Protein AF-A0A3D4AYX3-F1 (afdb_monomer_lite)

Structure (mmCIF, N/CA/C/O backbone):
data_AF-A0A3D4AYX3-F1
#
_entry.id   AF-A0A3D4AYX3-F1
#
loop_
_atom_site.group_PDB
_atom_site.id
_atom_site.type_symbol
_atom_site.label_atom_id
_atom_site.label_alt_id
_atom_site.label_comp_id
_atom_site.label_asym_id
_atom_site.label_entity_id
_atom_site.label_seq_id
_atom_site.pdbx_PDB_ins_code
_atom_site.Cartn_x
_atom_site.Cartn_y
_atom_site.Cartn_z
_atom_site.occupancy
_atom_site.B_iso_or_equiv
_atom_site.auth_seq_id
_atom_site.auth_comp_id
_atom_site.auth_asym_id
_atom_site.auth_atom_id
_atom_site.pdbx_PDB_model_num
ATOM 1 N N . LEU A 1 1 ? -1.711 -13.628 4.540 1.00 85.56 1 LEU A N 1
ATOM 2 C CA . LEU A 1 1 ? -1.593 -13.651 3.063 1.00 85.56 1 LEU A CA 1
ATOM 3 C C . LEU A 1 1 ? -2.655 -12.816 2.336 1.00 85.56 1 LEU A C 1
ATOM 5 O O . LEU A 1 1 ? -2.338 -12.275 1.287 1.00 85.56 1 LEU A O 1
ATOM 9 N N . SER A 1 2 ? -3.894 -12.684 2.834 1.00 87.25 2 SER A N 1
ATOM 10 C CA . SER A 1 2 ? -4.927 -11.852 2.180 1.00 87.25 2 SER A CA 1
ATOM 11 C C . SER A 1 2 ? -4.496 -10.390 1.975 1.00 87.25 2 SER A C 1
ATOM 13 O O . SER A 1 2 ? -4.621 -9.889 0.863 1.00 87.25 2 SER A O 1
ATOM 15 N N . ALA A 1 3 ? -3.926 -9.747 2.999 1.00 88.62 3 ALA A N 1
ATOM 16 C CA . ALA A 1 3 ? -3.402 -8.376 2.921 1.00 88.62 3 ALA A CA 1
ATOM 17 C C . ALA A 1 3 ? -2.274 -8.232 1.876 1.00 88.62 3 ALA A C 1
ATOM 19 O O . ALA A 1 3 ? -2.356 -7.413 0.964 1.00 88.62 3 ALA A O 1
ATOM 20 N N . ALA A 1 4 ? -1.288 -9.137 1.900 1.00 92.75 4 ALA A N 1
ATOM 21 C CA . ALA A 1 4 ? -0.216 -9.169 0.903 1.00 92.75 4 ALA A CA 1
ATOM 22 C C . ALA A 1 4 ? -0.738 -9.346 -0.539 1.00 92.75 4 ALA A C 1
ATOM 24 O O . ALA A 1 4 ? -0.250 -8.695 -1.458 1.00 92.75 4 ALA A O 1
ATOM 25 N N . ARG A 1 5 ? -1.769 -10.180 -0.750 1.00 93.88 5 ARG A N 1
ATOM 26 C CA . ARG A 1 5 ? -2.433 -10.308 -2.062 1.00 93.88 5 ARG A CA 1
ATOM 27 C C . ARG A 1 5 ? -3.078 -8.998 -2.504 1.00 93.88 5 ARG A C 1
ATOM 29 O O . ARG A 1 5 ? -2.949 -8.639 -3.668 1.00 93.88 5 ARG A O 1
ATOM 36 N N . ALA A 1 6 ? -3.727 -8.277 -1.590 1.00 92.56 6 ALA A N 1
ATOM 37 C CA . ALA A 1 6 ? -4.314 -6.976 -1.895 1.00 92.56 6 ALA A CA 1
ATOM 38 C C . ALA A 1 6 ? -3.248 -5.959 -2.339 1.00 92.56 6 ALA A C 1
ATOM 40 O O . ALA A 1 6 ? -3.464 -5.271 -3.334 1.00 92.56 6 ALA A O 1
ATOM 41 N N . CYS A 1 7 ? -2.079 -5.934 -1.687 1.00 94.62 7 CYS A N 1
ATOM 42 C CA . CYS A 1 7 ? -0.946 -5.093 -2.097 1.00 94.62 7 CYS A CA 1
ATOM 43 C C . CYS A 1 7 ? -0.485 -5.413 -3.525 1.00 94.62 7 CYS A C 1
ATOM 45 O O . CYS A 1 7 ? -0.335 -4.513 -4.349 1.00 94.62 7 CYS A O 1
ATOM 47 N N . VAL A 1 8 ? -0.314 -6.701 -3.843 1.00 95.06 8 VAL A N 1
ATOM 48 C CA . VAL A 1 8 ? 0.084 -7.138 -5.189 1.00 95.06 8 VAL A CA 1
ATOM 49 C C . VAL A 1 8 ? -0.965 -6.740 -6.229 1.00 95.06 8 VAL A C 1
ATOM 51 O O . VAL A 1 8 ? -0.617 -6.197 -7.272 1.00 95.06 8 VAL A O 1
ATOM 54 N N . TYR A 1 9 ? -2.251 -6.955 -5.952 1.00 93.75 9 TYR A N 1
ATOM 55 C CA . TYR A 1 9 ? -3.328 -6.616 -6.888 1.00 93.75 9 TYR A CA 1
ATOM 56 C C . TYR A 1 9 ? -3.473 -5.110 -7.098 1.00 93.75 9 TYR A C 1
ATOM 58 O O . TYR A 1 9 ? -3.728 -4.680 -8.226 1.00 93.75 9 TYR A O 1
ATOM 66 N N . TYR A 1 10 ? -3.264 -4.318 -6.042 1.00 93.50 10 TYR A N 1
ATOM 67 C CA . TYR A 1 10 ? -3.159 -2.867 -6.138 1.00 93.50 10 TYR A CA 1
ATOM 68 C C . TYR A 1 10 ? -2.024 -2.474 -7.085 1.00 93.50 10 TYR A C 1
ATOM 70 O O . TYR A 1 10 ? -2.276 -1.746 -8.039 1.00 93.50 10 TYR A O 1
ATOM 78 N N . VAL A 1 11 ? -0.812 -3.009 -6.895 1.00 94.69 11 VAL A N 1
ATOM 79 C CA . VAL A 1 11 ? 0.343 -2.690 -7.752 1.00 94.69 11 VAL A CA 1
ATOM 80 C C . VAL A 1 11 ? 0.104 -3.127 -9.196 1.00 94.69 11 VAL A C 1
ATOM 82 O O . VAL A 1 11 ? 0.347 -2.347 -10.113 1.00 94.69 11 VAL A O 1
ATOM 85 N N . CYS A 1 12 ? -0.438 -4.328 -9.426 1.00 92.88 12 CYS A N 1
ATOM 86 C CA . CYS A 1 12 ? -0.787 -4.783 -10.772 1.00 92.88 12 CYS A CA 1
ATOM 87 C C . CYS A 1 12 ? -1.770 -3.824 -11.452 1.00 92.88 12 CYS A C 1
ATOM 89 O O . CYS A 1 12 ? -1.570 -3.456 -12.605 1.00 92.88 12 CYS A O 1
ATOM 91 N N . LYS A 1 13 ? -2.811 -3.381 -10.743 1.00 92.31 13 LYS A N 1
ATOM 92 C CA . LYS A 1 13 ? -3.781 -2.440 -11.306 1.00 92.31 13 LYS A CA 1
ATOM 93 C C . LYS A 1 13 ? -3.175 -1.050 -11.512 1.00 92.31 13 LYS A C 1
ATOM 95 O O . LYS A 1 13 ? -3.345 -0.477 -12.574 1.00 92.31 13 LYS A O 1
ATOM 100 N N . ALA A 1 14 ? -2.441 -0.515 -10.542 1.00 92.25 14 ALA A N 1
ATOM 101 C CA . ALA A 1 14 ? -1.867 0.827 -10.628 1.00 92.25 14 ALA A CA 1
ATOM 102 C C . ALA A 1 14 ? -0.783 0.940 -11.716 1.00 92.25 14 ALA A C 1
ATOM 104 O O . ALA A 1 14 ? -0.730 1.936 -12.432 1.00 92.25 14 ALA A O 1
ATOM 105 N N . VAL A 1 15 ? 0.061 -0.087 -11.860 1.00 92.44 15 VAL A N 1
ATOM 106 C CA . VAL A 1 15 ? 1.275 -0.018 -12.687 1.00 92.44 15 VAL A CA 1
ATOM 107 C C . VAL A 1 15 ? 1.157 -0.779 -13.996 1.00 92.44 15 VAL A C 1
ATOM 109 O O . VAL A 1 15 ? 1.801 -0.383 -14.955 1.00 92.44 15 VAL A O 1
ATOM 112 N N . ILE A 1 16 ? 0.389 -1.867 -14.087 1.00 85.62 16 ILE A N 1
ATOM 113 C CA . ILE A 1 16 ? 0.328 -2.671 -15.322 1.00 85.62 16 ILE A CA 1
ATOM 114 C C . ILE A 1 16 ? -0.825 -2.189 -16.195 1.00 85.62 16 ILE A C 1
ATOM 116 O O . ILE A 1 16 ? -0.595 -1.792 -17.340 1.00 85.62 16 ILE A O 1
ATOM 120 N N . ASP A 1 17 ? -2.036 -2.159 -15.644 1.00 86.62 17 ASP A N 1
ATOM 121 C CA . ASP A 1 17 ? -3.251 -1.782 -16.368 1.00 86.62 17 ASP A CA 1
ATOM 122 C C . ASP A 1 17 ? -4.289 -1.138 -15.419 1.00 86.62 17 ASP A C 1
ATOM 124 O O . ASP A 1 17 ? -5.042 -1.846 -14.737 1.00 86.62 17 ASP A O 1
ATOM 128 N N . PRO A 1 18 ? -4.332 0.209 -15.361 1.00 87.38 18 PRO A N 1
ATOM 129 C CA . PRO A 1 18 ? -5.298 0.956 -14.554 1.00 87.38 18 PRO A CA 1
ATOM 130 C C . PRO A 1 18 ? -6.754 0.733 -14.957 1.00 87.38 18 PRO A C 1
ATOM 132 O O . PRO A 1 18 ? -7.634 0.822 -14.095 1.00 87.38 18 PRO A O 1
ATOM 135 N N . ASP A 1 19 ? -7.017 0.379 -16.214 1.00 89.25 19 ASP A N 1
ATOM 136 C CA . ASP A 1 19 ? -8.363 0.165 -16.749 1.00 89.25 19 ASP A CA 1
ATOM 137 C C . ASP A 1 19 ? -8.873 -1.260 -16.481 1.00 89.25 19 ASP A C 1
ATOM 139 O O . ASP A 1 19 ? -10.081 -1.515 -16.507 1.00 89.25 19 ASP A O 1
ATOM 143 N N . LEU A 1 20 ? -7.973 -2.183 -16.125 1.00 85.62 20 LEU A N 1
ATOM 144 C CA . LEU A 1 20 ? -8.288 -3.573 -15.805 1.00 85.62 20 LEU A CA 1
ATOM 145 C C . LEU A 1 20 ? -9.352 -3.678 -14.698 1.00 85.62 20 LEU A C 1
ATOM 147 O O . LEU A 1 20 ? -9.122 -3.215 -13.575 1.00 85.62 20 LEU A O 1
ATOM 151 N N . PRO A 1 21 ? -10.507 -4.322 -14.934 1.00 87.94 21 PRO A N 1
ATOM 152 C CA . PRO A 1 21 ? -11.518 -4.496 -13.897 1.00 87.94 21 PRO A CA 1
ATOM 153 C C . PRO A 1 21 ? -10.960 -5.234 -12.674 1.00 87.94 21 PRO A C 1
ATOM 155 O O . PRO A 1 21 ? -10.291 -6.256 -12.806 1.00 87.94 21 PRO A O 1
ATOM 158 N N . ALA A 1 22 ? -11.279 -4.756 -11.469 1.00 87.56 22 ALA A N 1
ATOM 159 C CA . ALA A 1 22 ? -10.857 -5.394 -10.222 1.00 87.56 22 ALA A CA 1
ATOM 160 C C . ALA A 1 22 ? -11.697 -6.656 -9.941 1.00 87.56 22 ALA A C 1
ATOM 162 O O . ALA A 1 22 ? -12.608 -6.653 -9.115 1.00 87.56 22 ALA A O 1
ATOM 163 N N . CYS A 1 23 ? -11.426 -7.740 -10.668 1.00 90.50 23 CYS A N 1
ATOM 164 C CA . CYS A 1 23 ? -12.135 -9.011 -10.547 1.00 90.50 23 CYS A CA 1
ATOM 165 C C . CYS A 1 23 ? -11.163 -10.195 -10.475 1.00 90.50 23 CYS A C 1
ATOM 167 O O . CYS A 1 23 ? -10.011 -10.103 -10.889 1.00 90.50 23 CYS A O 1
ATOM 169 N N . ALA A 1 24 ? -11.626 -11.353 -9.995 1.00 88.50 24 ALA A N 1
ATOM 170 C CA . ALA A 1 24 ? -10.775 -12.542 -9.860 1.00 88.50 24 ALA A CA 1
ATOM 171 C C . ALA A 1 24 ? -10.115 -12.976 -11.185 1.00 88.50 24 ALA A C 1
ATOM 173 O O . ALA A 1 24 ? -9.017 -13.528 -11.185 1.00 88.50 24 ALA A O 1
ATOM 174 N N . GLY A 1 25 ? -10.765 -12.710 -12.324 1.00 90.81 25 GLY A N 1
ATOM 175 C CA . GLY A 1 25 ? -10.225 -13.028 -13.644 1.00 90.81 25 GLY A CA 1
ATOM 176 C C . GLY A 1 25 ? -8.991 -12.206 -14.018 1.00 90.81 25 GLY A C 1
ATOM 177 O O . GLY A 1 25 ? -8.093 -12.752 -14.655 1.00 90.81 25 GLY A O 1
ATOM 178 N N . ALA A 1 26 ? -8.938 -10.944 -13.586 1.00 89.62 26 ALA A N 1
ATOM 179 C CA . ALA A 1 26 ? -7.835 -10.022 -13.846 1.00 89.62 26 ALA A CA 1
ATOM 180 C C . ALA A 1 26 ? -6.529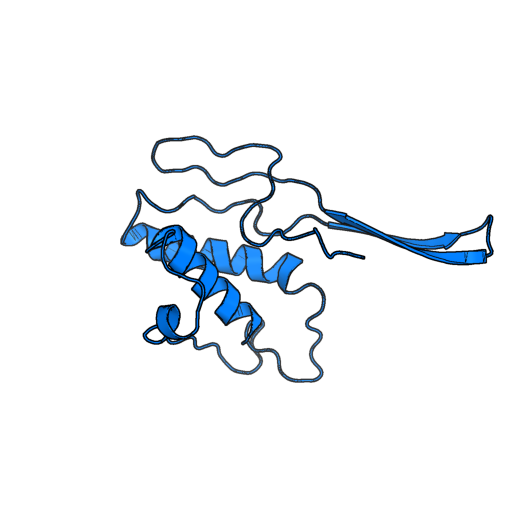 -10.449 -13.164 1.00 89.62 26 ALA A C 1
ATOM 182 O O . ALA A 1 26 ? -5.448 -10.220 -13.694 1.00 89.62 26 ALA A O 1
ATOM 183 N N . TYR A 1 27 ? -6.631 -11.119 -12.014 1.00 91.31 27 TYR A N 1
ATOM 184 C CA . TYR A 1 27 ? -5.477 -11.503 -11.197 1.00 91.31 27 TYR A CA 1
ATOM 185 C C . TYR A 1 27 ? -5.166 -13.003 -11.240 1.00 91.31 27 TYR A C 1
ATOM 187 O O . TYR A 1 27 ? -4.303 -13.475 -10.506 1.00 91.31 27 TYR A O 1
ATOM 195 N N . ARG A 1 28 ? -5.852 -13.774 -12.096 1.00 92.44 28 ARG A N 1
ATOM 196 C CA . ARG A 1 28 ? -5.701 -15.239 -12.177 1.00 92.44 28 ARG A CA 1
ATOM 197 C C . ARG A 1 28 ? -4.276 -15.680 -12.531 1.00 92.44 28 ARG A C 1
ATOM 199 O O . ARG A 1 28 ? -3.873 -16.762 -12.129 1.00 92.44 28 ARG A O 1
ATOM 206 N N . SER A 1 29 ? -3.536 -14.870 -13.287 1.00 91.19 29 SER A N 1
ATOM 207 C CA . SER A 1 29 ? -2.145 -15.144 -13.674 1.00 91.19 29 SER A CA 1
ATOM 208 C C . SER A 1 29 ? -1.114 -14.709 -12.629 1.00 91.19 29 SER A C 1
ATOM 210 O O . SER A 1 29 ? 0.080 -14.806 -12.892 1.00 91.19 29 SER A O 1
ATOM 212 N N . VAL A 1 30 ? -1.548 -14.187 -11.478 1.00 93.31 30 VAL A N 1
ATOM 213 C CA . VAL A 1 30 ? -0.665 -13.655 -10.439 1.00 93.31 30 VAL A CA 1
ATOM 214 C C . VAL A 1 30 ? -0.640 -14.607 -9.250 1.00 93.31 30 VAL A C 1
ATOM 216 O O . VAL A 1 30 ? -1.633 -14.772 -8.539 1.00 93.31 30 VAL A O 1
ATOM 219 N N . GLU A 1 31 ? 0.523 -15.200 -9.006 1.00 95.25 31 GLU A N 1
ATOM 220 C CA . GLU A 1 31 ? 0.774 -16.036 -7.836 1.00 95.25 31 GLU A CA 1
ATOM 221 C C . GLU A 1 31 ? 1.441 -15.212 -6.733 1.00 95.25 31 GLU A C 1
ATOM 223 O O . GLU A 1 31 ? 2.412 -14.497 -6.966 1.00 95.25 31 GLU A O 1
ATOM 228 N N . VAL A 1 32 ? 0.909 -15.308 -5.512 1.00 95.88 32 VAL A N 1
ATOM 229 C CA . VAL A 1 32 ? 1.440 -14.594 -4.343 1.00 95.88 32 VAL A CA 1
ATOM 230 C C . VAL A 1 32 ? 1.824 -15.608 -3.284 1.00 95.88 32 VAL A C 1
ATOM 232 O O . VAL A 1 32 ? 0.962 -16.317 -2.753 1.00 95.88 32 VAL A O 1
ATOM 235 N N . TYR A 1 33 ? 3.112 -15.629 -2.962 1.00 96.31 33 TYR A N 1
ATOM 236 C CA . TYR A 1 33 ? 3.705 -16.477 -1.942 1.00 96.31 33 TYR A CA 1
ATOM 237 C C . TYR A 1 33 ? 4.355 -15.620 -0.854 1.00 96.31 33 TYR A C 1
ATOM 239 O O . TYR A 1 33 ? 5.037 -14.640 -1.147 1.00 96.31 33 TYR A O 1
ATOM 247 N N . ALA A 1 34 ? 4.169 -16.018 0.401 1.00 95.12 34 ALA A N 1
ATOM 248 C CA . ALA A 1 34 ? 4.946 -15.526 1.527 1.00 95.12 34 ALA A CA 1
ATOM 249 C C . ALA A 1 34 ? 5.250 -16.701 2.470 1.00 95.12 34 ALA A C 1
ATOM 251 O O . ALA A 1 34 ? 4.431 -17.615 2.577 1.00 95.12 34 ALA A O 1
ATOM 252 N N . PRO A 1 35 ? 6.395 -16.702 3.171 1.00 95.50 35 PRO A N 1
ATOM 253 C CA . PRO A 1 35 ? 6.678 -17.734 4.161 1.00 95.50 35 PRO A CA 1
ATOM 254 C C . PRO A 1 35 ? 5.630 -17.727 5.279 1.00 95.50 35 PRO A C 1
ATOM 256 O O . PRO A 1 35 ? 5.302 -16.664 5.814 1.00 95.50 35 PRO A O 1
ATOM 259 N N . GLU A 1 36 ? 5.119 -18.897 5.656 1.00 94.69 36 GLU A N 1
ATOM 260 C CA . GLU A 1 36 ? 4.210 -19.033 6.796 1.00 94.69 36 GLU A CA 1
ATOM 261 C C . GLU A 1 36 ? 4.874 -18.545 8.094 1.00 94.69 36 GLU A C 1
ATOM 263 O O . GLU A 1 36 ? 6.059 -18.777 8.325 1.00 94.69 36 GLU A O 1
ATOM 268 N N . GLY A 1 37 ? 4.128 -17.816 8.926 1.00 92.25 37 GLY A N 1
ATOM 269 C CA . GLY A 1 37 ? 4.641 -17.200 10.152 1.00 92.25 37 GLY A CA 1
ATOM 270 C C . GLY A 1 37 ? 5.407 -15.890 9.932 1.00 92.25 37 GLY A C 1
ATOM 271 O O . GLY A 1 37 ? 5.772 -15.235 10.906 1.00 92.25 37 GLY A O 1
ATOM 272 N N . SER A 1 38 ? 5.632 -15.467 8.682 1.00 93.94 38 SER A N 1
ATOM 273 C CA . SER A 1 38 ? 6.188 -14.140 8.387 1.00 93.94 38 SER A CA 1
ATOM 274 C C . SER A 1 38 ? 5.181 -13.021 8.667 1.00 93.94 38 SER A C 1
ATOM 276 O O . SER A 1 38 ? 3.977 -13.257 8.759 1.00 93.94 38 SER A O 1
ATOM 278 N N . ILE A 1 39 ? 5.654 -11.771 8.694 1.00 91.44 39 ILE A N 1
ATOM 279 C CA . ILE A 1 39 ? 4.796 -10.582 8.837 1.00 91.44 39 ILE A CA 1
ATOM 280 C C . ILE A 1 39 ? 3.690 -10.500 7.761 1.00 91.44 39 ILE A C 1
ATOM 282 O O . ILE A 1 39 ? 2.613 -9.974 8.018 1.00 91.44 39 ILE A O 1
ATOM 286 N N . LEU A 1 40 ? 3.908 -11.090 6.578 1.00 92.50 40 LEU A N 1
ATOM 287 C CA . LEU A 1 40 ? 2.949 -11.102 5.461 1.00 92.50 40 LEU A CA 1
ATOM 288 C C . LEU A 1 40 ? 1.998 -12.318 5.482 1.00 92.50 40 LEU A C 1
ATOM 290 O O . LEU A 1 40 ? 0.950 -12.339 4.816 1.00 92.50 40 LEU A O 1
ATOM 294 N N . GLN A 1 41 ? 2.332 -13.345 6.267 1.00 93.38 41 GLN A N 1
ATOM 295 C CA . GLN A 1 41 ? 1.530 -14.551 6.475 1.00 93.38 41 GLN A CA 1
ATOM 296 C C . GLN A 1 41 ? 1.570 -14.973 7.945 1.00 93.38 41 GLN A C 1
ATOM 298 O O . GLN A 1 41 ? 1.969 -16.083 8.291 1.00 93.38 41 GLN A O 1
ATOM 303 N N . ALA A 1 42 ? 1.119 -14.060 8.802 1.00 92.19 42 ALA A N 1
ATOM 304 C CA . ALA A 1 42 ? 0.968 -14.314 10.222 1.00 92.19 42 ALA A CA 1
ATOM 305 C C . ALA A 1 42 ? 0.017 -15.495 10.471 1.00 92.19 42 ALA A C 1
ATOM 307 O O . ALA A 1 42 ? -0.996 -15.659 9.780 1.00 92.19 42 ALA A O 1
ATOM 308 N N . THR A 1 43 ? 0.347 -16.305 11.472 1.00 93.00 43 THR A N 1
ATOM 309 C CA . THR A 1 43 ? -0.460 -17.435 11.931 1.00 93.00 43 THR A CA 1
ATOM 310 C C . THR A 1 43 ? -1.099 -17.092 13.271 1.00 93.00 43 THR A C 1
ATOM 312 O O . THR A 1 43 ? -0.504 -16.412 14.106 1.00 93.00 43 THR A O 1
ATOM 315 N N . TYR A 1 44 ? -2.339 -17.532 13.485 1.00 91.19 44 TYR A N 1
ATOM 316 C CA . TYR A 1 44 ? -3.008 -17.346 14.773 1.00 91.19 44 TYR A CA 1
ATOM 317 C C . TYR A 1 44 ? -2.146 -17.942 15.907 1.00 91.19 44 TYR A C 1
ATOM 319 O O . TYR A 1 44 ? -1.658 -19.063 15.740 1.00 91.19 44 TYR A O 1
ATOM 327 N N . PRO A 1 45 ? -1.955 -17.245 17.049 1.00 93.31 45 PRO A N 1
ATOM 328 C CA . PRO A 1 45 ? -2.659 -16.045 17.523 1.00 93.31 45 PRO A CA 1
ATOM 329 C C . PRO A 1 45 ? -1.923 -14.710 17.288 1.00 93.31 45 PRO A C 1
ATOM 331 O O . PRO A 1 45 ? -2.177 -13.746 18.009 1.00 93.31 45 PRO A O 1
ATOM 334 N N . ALA A 1 46 ? -0.995 -14.631 16.329 1.00 91.50 46 ALA A N 1
ATOM 335 C CA . ALA A 1 46 ? -0.256 -13.397 16.069 1.00 91.50 46 ALA A CA 1
ATOM 336 C C . ALA A 1 46 ? -1.199 -12.216 15.769 1.00 91.50 46 ALA A C 1
ATOM 338 O O . ALA A 1 46 ? -2.163 -12.341 15.009 1.00 91.50 46 ALA A O 1
ATOM 339 N N . ALA A 1 47 ? -0.912 -11.062 16.374 1.00 88.75 47 ALA A N 1
ATOM 340 C CA . ALA A 1 47 ? -1.693 -9.849 16.175 1.00 88.75 47 ALA A CA 1
ATOM 341 C C . ALA A 1 47 ? -1.470 -9.289 14.762 1.00 88.75 47 ALA A C 1
ATOM 343 O O . ALA A 1 47 ? -0.335 -9.103 14.332 1.00 88.75 47 ALA A O 1
ATOM 344 N N . ILE A 1 48 ? -2.568 -8.994 14.065 1.00 87.56 48 ILE A N 1
ATOM 345 C CA . ILE A 1 48 ? -2.576 -8.437 12.699 1.00 87.56 48 ILE A CA 1
ATOM 346 C C . ILE A 1 48 ? -3.299 -7.083 12.623 1.00 87.56 48 ILE A C 1
ATOM 348 O O . ILE A 1 48 ? -3.695 -6.636 11.546 1.00 87.56 48 ILE A O 1
ATOM 352 N N . GLY A 1 49 ? -3.531 -6.449 13.777 1.00 85.12 49 GLY A N 1
ATOM 353 C CA . GLY A 1 49 ? -4.196 -5.149 13.857 1.00 85.12 49 GLY A CA 1
ATOM 354 C C . GLY A 1 49 ? -3.421 -4.084 13.085 1.00 85.12 49 GLY A C 1
ATOM 355 O O . GLY A 1 49 ? -2.193 -4.072 13.110 1.00 85.12 49 GLY A O 1
ATOM 356 N N . ASN A 1 50 ? -4.142 -3.201 12.392 1.00 82.62 50 ASN A N 1
ATOM 357 C CA . ASN A 1 50 ? -3.583 -2.099 11.602 1.00 82.62 50 ASN A CA 1
ATOM 358 C C . ASN A 1 50 ? -2.558 -2.519 10.528 1.00 82.62 50 ASN A C 1
ATOM 360 O O . ASN A 1 50 ? -1.781 -1.686 10.064 1.00 82.62 50 ASN A O 1
ATOM 364 N N . ALA A 1 51 ? -2.552 -3.783 10.090 1.00 83.31 51 ALA A N 1
ATOM 365 C CA . ALA A 1 51 ? -1.622 -4.253 9.060 1.00 83.31 51 ALA A CA 1
ATOM 366 C C . ALA A 1 51 ? -1.746 -3.454 7.748 1.00 83.31 51 ALA A C 1
ATOM 368 O O . ALA A 1 51 ? -0.731 -3.087 7.158 1.00 83.31 51 ALA A O 1
ATOM 369 N N . ASN A 1 52 ? -2.973 -3.092 7.359 1.00 76.62 52 ASN A N 1
ATOM 370 C CA . ASN A 1 52 ? -3.254 -2.237 6.201 1.00 76.62 52 ASN A CA 1
ATOM 371 C C . ASN A 1 52 ? -2.710 -0.809 6.345 1.00 76.62 52 ASN A C 1
ATOM 373 O O . ASN A 1 52 ? -2.442 -0.140 5.353 1.00 76.62 52 ASN A O 1
ATOM 377 N N . ILE A 1 53 ? -2.581 -0.340 7.585 1.00 82.12 53 ILE A N 1
ATOM 378 C CA . ILE A 1 53 ? -2.133 1.012 7.906 1.00 82.12 53 ILE A CA 1
ATOM 379 C C . ILE A 1 53 ? -0.606 1.072 7.853 1.00 82.12 53 ILE A C 1
ATOM 381 O O . ILE A 1 53 ? -0.043 1.976 7.246 1.00 82.12 53 ILE A O 1
ATOM 385 N N . LEU A 1 54 ? 0.057 0.089 8.465 1.00 83.44 54 LEU A N 1
ATOM 386 C CA . LEU A 1 54 ? 1.497 0.136 8.718 1.00 83.44 54 LEU A CA 1
ATOM 387 C C . LEU A 1 54 ? 2.302 -0.719 7.736 1.00 83.44 54 LEU A C 1
ATOM 389 O O . LEU A 1 54 ? 3.307 -0.279 7.191 1.00 83.44 54 LEU A O 1
ATOM 393 N N . THR A 1 55 ? 1.892 -1.971 7.520 1.00 89.81 55 THR A N 1
ATOM 394 C CA . THR A 1 55 ? 2.712 -2.944 6.778 1.00 89.81 55 THR A CA 1
ATOM 395 C C . THR A 1 55 ? 2.453 -2.873 5.279 1.00 89.81 55 THR A C 1
ATOM 397 O O . THR A 1 55 ? 3.398 -2.860 4.495 1.00 89.81 55 THR A O 1
ATOM 400 N N . ASP A 1 56 ? 1.187 -2.801 4.873 1.00 92.19 56 ASP A N 1
ATOM 401 C CA . ASP A 1 56 ? 0.796 -2.894 3.463 1.00 92.19 56 ASP A CA 1
ATOM 402 C C . ASP A 1 56 ? 1.364 -1.743 2.615 1.00 92.19 56 ASP A C 1
ATOM 404 O O . ASP A 1 56 ? 1.802 -1.959 1.488 1.00 92.19 56 ASP A O 1
ATOM 408 N N . GLN A 1 57 ? 1.436 -0.536 3.176 1.00 91.75 57 GLN A N 1
ATOM 409 C CA . GLN A 1 57 ? 2.024 0.643 2.530 1.00 91.75 57 GLN A CA 1
ATOM 410 C C . GLN A 1 57 ? 3.497 0.414 2.176 1.00 91.75 57 GLN A C 1
ATOM 412 O O . GLN A 1 57 ? 3.898 0.555 1.021 1.00 91.75 57 GLN A O 1
ATOM 417 N N . ARG A 1 58 ? 4.286 -0.077 3.139 1.00 93.75 58 ARG A N 1
ATOM 418 C CA . ARG A 1 58 ? 5.681 -0.443 2.889 1.00 93.75 58 ARG A CA 1
ATOM 419 C C . ARG A 1 58 ? 5.818 -1.607 1.908 1.00 93.75 58 ARG A C 1
ATOM 421 O O . ARG A 1 58 ? 6.768 -1.640 1.131 1.00 93.75 58 ARG A O 1
ATOM 428 N N . VAL A 1 59 ? 4.900 -2.574 1.933 1.00 95.38 59 VAL A N 1
ATOM 429 C CA . VAL A 1 59 ? 4.890 -3.671 0.951 1.00 95.38 59 VAL A CA 1
ATOM 430 C C . VAL A 1 59 ? 4.680 -3.122 -0.457 1.00 95.38 59 VAL A C 1
ATOM 432 O O . VAL A 1 59 ? 5.379 -3.546 -1.374 1.00 95.38 59 VAL A O 1
ATOM 435 N N . VAL A 1 60 ? 3.770 -2.161 -0.632 1.00 95.81 60 VAL A N 1
ATOM 436 C CA . VAL A 1 60 ? 3.559 -1.482 -1.915 1.00 95.81 60 VAL A CA 1
ATOM 437 C C . VAL A 1 60 ? 4.831 -0.765 -2.373 1.00 95.81 60 VAL A C 1
ATOM 439 O O . VAL A 1 60 ? 5.254 -1.017 -3.499 1.00 95.81 60 VAL A O 1
ATOM 442 N N . ASP A 1 61 ? 5.496 0.020 -1.517 1.00 95.94 61 ASP A N 1
ATOM 443 C CA . ASP A 1 61 ? 6.766 0.684 -1.872 1.00 95.94 61 ASP A CA 1
ATOM 444 C C . ASP A 1 61 ? 7.822 -0.315 -2.373 1.00 95.94 61 ASP A C 1
ATOM 446 O O . ASP A 1 61 ? 8.485 -0.089 -3.386 1.00 95.94 61 ASP A O 1
ATOM 450 N N . VAL A 1 62 ? 7.971 -1.451 -1.681 1.00 95.94 62 VAL A N 1
ATOM 451 C CA . VAL A 1 62 ? 8.935 -2.498 -2.057 1.00 95.94 62 VAL A CA 1
ATOM 452 C C . VAL A 1 62 ? 8.577 -3.123 -3.406 1.00 95.94 62 VAL A C 1
ATOM 454 O O . VAL A 1 62 ? 9.462 -3.355 -4.231 1.00 95.94 62 VAL A O 1
ATOM 457 N N . LEU A 1 63 ? 7.293 -3.386 -3.653 1.00 96.12 63 LEU A N 1
ATOM 458 C CA . LEU A 1 63 ? 6.821 -3.929 -4.928 1.00 96.12 63 LEU A CA 1
ATOM 459 C C . LEU A 1 63 ? 7.030 -2.935 -6.082 1.00 96.12 63 LEU A C 1
ATOM 461 O O . LEU A 1 63 ? 7.467 -3.343 -7.157 1.00 96.12 63 LEU A O 1
ATOM 465 N N . LEU A 1 64 ? 6.771 -1.643 -5.862 1.00 96.25 64 LEU A N 1
ATOM 466 C CA . LEU A 1 64 ? 7.034 -0.586 -6.845 1.00 96.25 64 LEU A CA 1
ATOM 467 C C . LEU A 1 64 ? 8.533 -0.467 -7.144 1.00 96.25 64 LEU A C 1
ATOM 469 O O . LEU A 1 64 ? 8.930 -0.463 -8.309 1.00 96.25 64 LEU A O 1
ATOM 473 N N . GLY A 1 65 ? 9.375 -0.488 -6.107 1.00 95.81 65 GLY A N 1
ATOM 474 C CA . GLY A 1 65 ? 10.831 -0.504 -6.255 1.00 95.81 65 GLY A CA 1
ATOM 475 C C . GLY A 1 65 ? 11.346 -1.723 -7.029 1.00 95.81 65 GLY A C 1
ATOM 476 O O . GLY A 1 65 ? 12.267 -1.597 -7.833 1.00 95.81 65 GLY A O 1
ATOM 477 N N . ALA A 1 66 ? 10.727 -2.896 -6.861 1.00 95.75 66 ALA A N 1
ATOM 478 C CA . ALA A 1 66 ? 11.069 -4.083 -7.647 1.00 95.75 66 ALA A CA 1
ATOM 479 C C . ALA A 1 66 ? 10.716 -3.919 -9.140 1.00 95.75 66 ALA A C 1
ATOM 481 O O . ALA A 1 66 ? 11.484 -4.334 -10.013 1.00 95.75 66 ALA A O 1
ATOM 482 N N . LEU A 1 67 ? 9.581 -3.280 -9.441 1.00 95.19 67 LEU A N 1
ATOM 483 C CA . LEU A 1 67 ? 9.125 -3.024 -10.811 1.00 95.19 67 LEU A CA 1
ATOM 484 C C . LEU A 1 67 ? 9.885 -1.899 -11.520 1.00 95.19 67 LEU A C 1
ATOM 486 O O . LEU A 1 67 ? 9.869 -1.862 -12.750 1.00 95.19 67 LEU A O 1
ATOM 490 N N . TYR A 1 68 ? 10.595 -1.038 -10.788 1.00 94.31 68 TYR A N 1
ATOM 491 C CA . TYR A 1 68 ? 11.392 0.051 -11.365 1.00 94.31 68 TYR A CA 1
ATOM 492 C C . TYR A 1 68 ? 12.364 -0.423 -12.453 1.00 94.31 68 TYR A C 1
ATOM 494 O O . TYR A 1 68 ? 12.517 0.230 -13.478 1.00 94.31 68 TYR A O 1
ATOM 502 N N . SER A 1 69 ? 12.974 -1.599 -12.280 1.00 92.00 69 SER A N 1
ATOM 503 C CA . SER A 1 69 ? 13.895 -2.168 -13.278 1.00 92.00 69 SER A CA 1
ATOM 504 C C . SER A 1 69 ? 13.232 -2.567 -14.607 1.00 92.00 69 SER A C 1
ATOM 506 O O . SER A 1 69 ? 13.929 -2.754 -15.602 1.00 92.00 69 SER A O 1
ATOM 508 N N . VAL A 1 70 ? 11.903 -2.708 -14.631 1.00 93.88 70 VAL A N 1
ATOM 509 C CA . VAL A 1 70 ? 11.126 -3.194 -15.783 1.00 93.88 70 VAL A CA 1
ATOM 510 C C . VAL A 1 70 ? 10.297 -2.075 -16.414 1.00 93.88 70 VAL A C 1
ATOM 512 O O . VAL A 1 70 ? 10.184 -2.010 -17.635 1.00 93.88 70 VAL A O 1
ATOM 515 N N . VAL A 1 71 ? 9.707 -1.202 -15.594 1.00 94.31 71 VAL A N 1
ATOM 516 C CA . VAL A 1 71 ? 8.805 -0.118 -16.016 1.00 94.31 71 VAL A CA 1
ATOM 517 C C . VAL A 1 71 ? 9.116 1.185 -15.260 1.00 94.31 71 VAL A C 1
ATOM 519 O O . VAL A 1 71 ? 8.264 1.683 -14.522 1.00 94.31 71 VAL A O 1
ATOM 522 N N . PRO A 1 72 ? 10.329 1.752 -15.418 1.00 92.62 72 PRO A N 1
ATOM 523 C CA . PRO A 1 72 ? 10.783 2.907 -14.634 1.00 92.62 72 PRO A CA 1
ATOM 524 C C . PRO A 1 72 ? 9.875 4.134 -14.790 1.00 92.62 72 PRO A C 1
ATOM 526 O O . PRO A 1 72 ? 9.662 4.861 -13.827 1.00 92.62 72 PRO A O 1
ATOM 529 N N . ASP A 1 73 ? 9.261 4.309 -15.960 1.00 93.94 73 ASP A N 1
ATOM 530 C CA . ASP A 1 73 ? 8.401 5.460 -16.262 1.00 93.94 73 ASP A CA 1
ATOM 531 C C . ASP A 1 73 ? 6.980 5.345 -15.671 1.00 93.94 73 ASP A C 1
ATOM 533 O O . ASP A 1 73 ? 6.159 6.245 -15.837 1.00 93.94 73 ASP A O 1
ATOM 537 N N . ARG A 1 74 ? 6.644 4.221 -15.017 1.00 92.75 74 ARG A N 1
ATOM 538 C CA . ARG A 1 74 ? 5.293 3.942 -14.483 1.00 92.75 74 ARG A CA 1
ATOM 539 C C . ARG A 1 74 ? 5.250 3.745 -12.971 1.00 92.75 74 ARG A C 1
ATOM 541 O O . ARG A 1 74 ? 4.180 3.454 -12.436 1.00 92.75 74 ARG A O 1
ATOM 548 N N . VAL A 1 75 ? 6.380 3.864 -12.283 1.00 95.50 75 VAL A N 1
ATOM 549 C CA . VAL A 1 75 ? 6.460 3.683 -10.830 1.00 95.50 75 VAL A CA 1
ATOM 550 C C . VAL A 1 75 ? 6.966 4.954 -10.166 1.00 95.50 75 VAL A C 1
ATOM 552 O O . VAL A 1 75 ? 7.848 5.628 -10.691 1.00 95.50 75 VAL A O 1
ATOM 555 N N . CYS A 1 76 ? 6.412 5.270 -8.999 1.00 95.44 76 CYS A N 1
ATOM 556 C CA . CYS A 1 76 ? 6.954 6.311 -8.139 1.00 95.44 76 CYS A CA 1
ATOM 557 C C . CYS A 1 76 ? 8.068 5.745 -7.246 1.00 95.44 76 CYS A C 1
ATOM 559 O O . CYS A 1 76 ? 8.140 4.536 -6.998 1.00 95.44 76 CYS A O 1
ATOM 561 N N . ALA A 1 77 ? 8.909 6.630 -6.713 1.00 96.19 77 ALA A N 1
ATOM 562 C CA . ALA A 1 77 ? 9.749 6.328 -5.562 1.00 96.19 77 ALA A CA 1
ATOM 563 C C . ALA A 1 77 ? 8.890 5.980 -4.328 1.00 96.19 77 ALA A C 1
ATOM 565 O O . ALA A 1 77 ? 7.665 6.122 -4.339 1.00 96.19 77 ALA A O 1
ATOM 566 N N . ALA A 1 78 ? 9.536 5.528 -3.251 1.00 96.31 78 ALA A N 1
ATOM 567 C CA . ALA A 1 78 ? 8.835 5.214 -2.010 1.00 96.31 78 ALA A CA 1
ATOM 568 C C . ALA A 1 78 ? 8.071 6.439 -1.478 1.00 96.31 78 ALA A C 1
ATOM 570 O O . ALA A 1 78 ? 8.611 7.549 -1.452 1.00 96.31 78 ALA A O 1
ATOM 571 N N . CYS A 1 79 ? 6.825 6.226 -1.058 1.00 95.12 79 CYS A N 1
ATOM 572 C CA . CYS A 1 79 ? 6.015 7.249 -0.405 1.00 95.12 79 CYS A CA 1
ATOM 573 C C . CYS A 1 79 ? 6.336 7.295 1.101 1.00 95.12 79 CYS A C 1
ATOM 575 O O . CYS A 1 79 ? 7.371 6.814 1.561 1.00 95.12 79 CYS A O 1
ATOM 577 N N . SER A 1 80 ? 5.428 7.854 1.903 1.00 92.50 80 SER A N 1
ATOM 578 C CA . SER A 1 80 ? 5.565 7.902 3.371 1.00 92.50 80 SER A CA 1
ATOM 579 C C . SER A 1 80 ? 5.748 6.518 4.020 1.00 92.50 80 SER A C 1
ATOM 581 O O . SER A 1 80 ? 6.261 6.413 5.131 1.00 92.50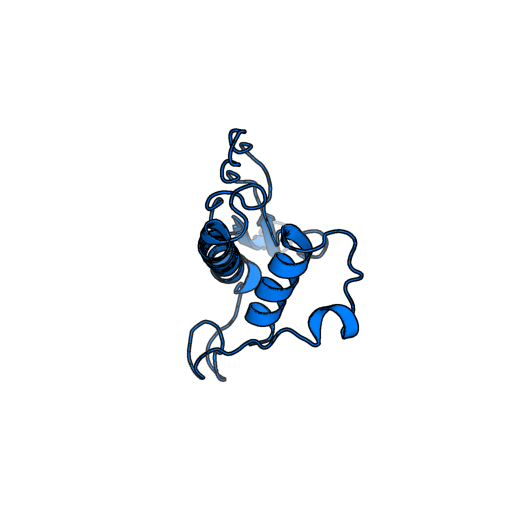 80 SER A O 1
ATOM 583 N N . GLY A 1 81 ? 5.359 5.444 3.324 1.00 88.88 81 GLY A N 1
ATOM 584 C CA . GLY A 1 81 ? 5.568 4.057 3.738 1.00 88.88 81 GLY A CA 1
ATOM 585 C C . GLY A 1 81 ? 4.645 3.561 4.845 1.00 88.88 81 GLY A C 1
ATOM 586 O O . GLY A 1 81 ? 4.740 2.398 5.228 1.00 88.88 81 GLY A O 1
ATOM 587 N N . GLU A 1 82 ? 3.737 4.413 5.311 1.00 87.50 82 GLU A N 1
ATOM 588 C CA . GLU A 1 82 ? 2.613 4.093 6.181 1.00 87.50 82 GLU A CA 1
ATOM 589 C C . GLU A 1 82 ? 1.446 5.051 5.910 1.00 87.50 82 GLU A C 1
ATOM 591 O O . GLU A 1 82 ? 1.623 6.155 5.390 1.00 87.50 82 GLU A O 1
ATOM 596 N N . MET A 1 83 ? 0.235 4.626 6.266 1.00 88.06 83 MET A N 1
ATOM 597 C CA . MET A 1 83 ? -0.915 5.512 6.353 1.00 88.06 83 MET A CA 1
ATOM 598 C C . MET A 1 83 ? -0.850 6.174 7.720 1.00 88.06 83 MET A C 1
ATOM 600 O O . MET A 1 83 ? -1.142 5.537 8.731 1.00 88.06 83 MET A O 1
ATOM 604 N N . ASN A 1 84 ? -0.449 7.441 7.755 1.00 88.00 84 ASN A N 1
ATOM 605 C CA . ASN A 1 84 ? -0.282 8.122 9.027 1.00 88.00 84 ASN A CA 1
ATOM 606 C C . ASN A 1 84 ? -1.605 8.183 9.800 1.00 88.00 84 ASN A C 1
ATOM 608 O O . ASN A 1 84 ? -2.657 8.482 9.228 1.00 88.00 84 ASN A O 1
ATOM 612 N N . LEU A 1 85 ? -1.538 7.892 11.099 1.00 87.75 85 LEU A N 1
ATOM 613 C CA . LEU A 1 85 ? -2.708 7.648 11.932 1.00 87.75 85 LEU A CA 1
ATOM 614 C C . LEU A 1 85 ? -2.525 8.235 13.330 1.00 87.75 85 LEU A C 1
ATOM 616 O O . LEU A 1 85 ? -1.527 7.974 14.001 1.00 87.75 85 LEU A O 1
ATOM 620 N N . ILE A 1 86 ? -3.542 8.944 13.806 1.00 90.00 86 ILE A N 1
ATOM 621 C CA . ILE A 1 86 ? -3.704 9.339 15.203 1.00 90.00 86 ILE A CA 1
ATOM 622 C C . ILE A 1 86 ? -4.942 8.627 15.741 1.00 90.00 86 ILE A C 1
ATOM 624 O O . ILE A 1 86 ? -6.026 8.746 15.180 1.00 90.00 86 ILE A O 1
ATOM 628 N N . ASN A 1 87 ? -4.781 7.899 16.848 1.00 90.25 87 ASN A N 1
ATOM 629 C CA . ASN A 1 87 ? -5.907 7.370 17.613 1.00 90.25 87 ASN A CA 1
ATOM 630 C C . ASN A 1 87 ? -5.950 8.055 18.971 1.00 90.25 87 ASN A C 1
ATOM 632 O O . ASN A 1 87 ? -4.954 8.062 19.697 1.00 90.25 87 ASN A O 1
ATOM 636 N N . ILE A 1 88 ? -7.113 8.587 19.325 1.00 93.44 88 ILE A N 1
ATOM 637 C CA . ILE A 1 88 ? -7.383 9.170 20.635 1.00 93.44 88 ILE A CA 1
ATOM 638 C C . ILE A 1 88 ? -8.610 8.465 21.188 1.00 93.44 88 ILE A C 1
ATOM 640 O O . ILE A 1 88 ? -9.668 8.480 20.571 1.00 93.44 88 ILE A O 1
ATOM 644 N N . GLY A 1 89 ? -8.486 7.851 22.356 1.00 93.94 89 GLY A N 1
ATOM 645 C CA . GLY A 1 89 ? -9.603 7.171 22.995 1.00 93.94 89 GLY A CA 1
ATOM 646 C C . GLY A 1 89 ? -9.596 7.371 24.497 1.00 93.94 89 GLY A C 1
ATOM 647 O O . GLY A 1 89 ? -8.568 7.688 25.098 1.00 93.94 89 GLY A O 1
ATOM 648 N N . GLY A 1 90 ? -10.756 7.178 25.110 1.00 95.94 90 GLY A N 1
ATOM 649 C CA . GLY A 1 90 ? -10.918 7.320 26.549 1.00 95.94 90 GLY A CA 1
ATOM 650 C C . GLY A 1 90 ? -12.374 7.274 26.981 1.00 95.94 90 GLY A C 1
ATOM 651 O O . GLY A 1 90 ? -13.237 6.773 26.263 1.00 95.94 90 GLY A O 1
ATOM 652 N N . ILE A 1 91 ? -12.631 7.803 28.174 1.00 97.19 91 ILE A N 1
ATOM 653 C CA . ILE A 1 91 ? -13.977 8.045 28.692 1.00 97.19 91 ILE A CA 1
ATOM 654 C C . ILE A 1 91 ? -14.202 9.553 28.641 1.00 97.19 91 ILE A C 1
ATOM 656 O O . ILE A 1 91 ? -13.403 10.314 29.187 1.00 97.19 91 ILE A O 1
ATOM 660 N N . ASP A 1 92 ? -15.259 9.981 27.962 1.00 94.62 92 ASP A N 1
ATOM 661 C CA . ASP A 1 92 ? -15.652 11.382 27.895 1.00 94.62 92 ASP A CA 1
ATOM 662 C C . ASP A 1 92 ? -16.081 11.846 29.301 1.00 94.62 92 ASP A C 1
ATOM 664 O O . ASP A 1 92 ? -17.035 11.299 29.859 1.00 94.62 92 ASP A O 1
ATOM 668 N N . PRO A 1 93 ? -15.404 12.840 29.904 1.00 94.06 93 PRO A N 1
ATOM 669 C CA . PRO A 1 93 ? -15.725 13.301 31.251 1.00 94.06 93 PRO A CA 1
ATOM 670 C C . PRO A 1 93 ? -17.094 13.991 31.350 1.00 94.06 93 PRO A C 1
ATOM 672 O O . PRO A 1 93 ? -17.635 14.087 32.450 1.00 94.06 93 PRO A O 1
ATOM 675 N N . ALA A 1 94 ? -17.659 14.477 30.239 1.00 94.81 94 ALA A N 1
ATOM 676 C CA . ALA A 1 94 ? -18.964 15.131 30.217 1.00 94.81 94 ALA A CA 1
ATOM 677 C C . ALA A 1 94 ? -20.125 14.127 30.152 1.00 94.81 94 ALA A C 1
ATOM 679 O O . ALA A 1 94 ? -21.175 14.366 30.749 1.00 94.81 94 ALA A O 1
ATOM 680 N N . THR A 1 95 ? -19.950 13.010 29.439 1.00 95.56 95 THR A N 1
ATOM 681 C CA . THR A 1 95 ? -21.019 12.020 29.205 1.00 95.56 95 THR A CA 1
ATOM 682 C C . THR A 1 95 ? -20.811 10.697 29.943 1.00 95.56 95 THR A C 1
ATOM 684 O O . THR A 1 95 ? -21.754 9.922 30.090 1.00 95.56 95 THR A O 1
ATOM 687 N N . GLY A 1 96 ? -19.593 10.418 30.412 1.00 96.69 96 GLY A N 1
ATOM 688 C CA . GLY A 1 96 ? -19.194 9.126 30.971 1.00 96.69 96 GLY A CA 1
ATOM 689 C C . GLY A 1 96 ? -19.105 7.997 29.936 1.00 96.69 96 GLY A C 1
ATOM 690 O O . GLY A 1 96 ? -18.918 6.843 30.319 1.00 96.69 96 GLY A O 1
ATOM 691 N N . ALA A 1 97 ? -19.255 8.295 28.641 1.00 96.62 97 ALA A N 1
ATOM 692 C CA . ALA A 1 97 ? -19.233 7.304 27.569 1.00 96.62 97 ALA A CA 1
ATOM 693 C C . ALA A 1 97 ? -17.808 7.029 27.069 1.00 96.62 97 ALA A C 1
ATOM 695 O O . ALA A 1 97 ? -16.952 7.913 27.075 1.00 96.62 97 ALA A O 1
ATOM 696 N N . TYR A 1 98 ? -17.556 5.808 26.590 1.00 96.56 98 TYR A N 1
ATOM 697 C CA . TYR A 1 98 ? -16.329 5.512 25.850 1.00 96.56 98 TYR A CA 1
ATOM 698 C C . TYR A 1 98 ? -16.331 6.242 24.507 1.00 96.56 98 TYR A C 1
ATOM 700 O O . TYR A 1 98 ? -17.343 6.241 23.806 1.00 96.56 98 TYR A O 1
ATOM 708 N N . TYR A 1 99 ? -15.185 6.797 24.125 1.00 93.50 99 TYR A N 1
ATOM 709 C CA . TYR A 1 99 ? -14.968 7.355 22.796 1.00 93.50 99 TYR A CA 1
ATOM 710 C C . TYR A 1 99 ? -13.679 6.811 22.182 1.00 93.50 99 TYR A C 1
ATOM 712 O O . TYR A 1 99 ? -12.724 6.462 22.882 1.00 93.50 99 TYR A O 1
ATOM 720 N N . ASN A 1 100 ? -13.676 6.759 20.856 1.00 92.75 100 ASN A N 1
ATOM 721 C CA . ASN A 1 100 ? -12.521 6.470 20.026 1.00 92.75 100 ASN A CA 1
ATOM 722 C C . ASN A 1 100 ? -12.589 7.407 18.820 1.00 92.75 100 ASN A C 1
ATOM 724 O O . ASN A 1 100 ? -13.615 7.469 18.151 1.00 92.75 100 ASN A O 1
ATOM 728 N N . TYR A 1 101 ? -11.519 8.144 18.581 1.00 90.19 101 TYR A N 1
ATOM 729 C CA . TYR A 1 101 ? -11.353 9.048 17.459 1.00 90.19 101 TYR A CA 1
ATOM 730 C C . TYR A 1 101 ? -10.138 8.595 16.667 1.00 90.19 101 TYR A C 1
ATOM 732 O O . TYR A 1 101 ? -9.036 8.499 17.215 1.00 90.19 101 TYR A O 1
ATOM 740 N N . VAL A 1 102 ? -10.365 8.300 15.393 1.00 88.44 102 VAL A N 1
ATOM 741 C CA . VAL A 1 102 ? -9.350 7.826 14.464 1.00 88.44 102 VAL A CA 1
ATOM 742 C C . VAL A 1 102 ? -9.206 8.866 13.371 1.00 88.44 102 VAL A C 1
ATOM 744 O O . VAL A 1 102 ? -10.133 9.089 12.601 1.00 88.44 102 VAL A O 1
ATOM 747 N N . GLU A 1 103 ? -8.039 9.493 13.300 1.00 88.94 103 GLU A N 1
ATOM 748 C CA . GLU A 1 103 ? -7.714 10.453 12.253 1.00 88.94 103 GLU A CA 1
ATOM 749 C C . GLU A 1 103 ? -6.578 9.910 11.406 1.00 88.94 103 GLU A C 1
ATOM 751 O O . GLU A 1 103 ? -5.529 9.516 11.920 1.00 88.94 103 GLU A O 1
ATOM 756 N N . THR A 1 104 ? -6.769 9.931 10.097 1.00 88.81 104 THR A N 1
ATOM 757 C CA . THR A 1 104 ? -5.697 9.665 9.146 1.00 88.81 104 THR A CA 1
ATOM 758 C C . THR A 1 104 ? -5.271 10.960 8.508 1.00 88.81 104 THR A C 1
ATOM 760 O O . THR A 1 104 ? -6.102 11.653 7.934 1.00 88.81 104 THR A O 1
ATOM 763 N N . TYR A 1 105 ? -3.978 11.244 8.528 1.00 88.81 105 TYR A N 1
ATOM 764 C CA . TYR A 1 105 ? -3.455 12.461 7.930 1.00 88.81 105 TYR A CA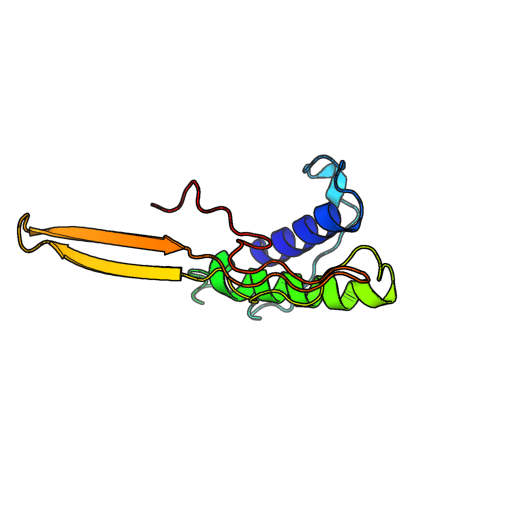 1
ATOM 765 C C . TYR A 1 105 ? -2.502 12.154 6.783 1.00 88.81 105 TYR A C 1
ATOM 767 O O . TYR A 1 105 ? -1.952 11.057 6.635 1.00 88.81 105 TYR A O 1
ATOM 775 N N . ALA A 1 106 ? -2.371 13.145 5.919 1.00 91.19 106 ALA A N 1
ATOM 776 C CA . ALA A 1 106 ? -1.638 13.024 4.685 1.00 91.19 106 ALA A CA 1
ATOM 777 C C . ALA A 1 106 ? -0.116 13.048 4.917 1.00 91.19 106 ALA A C 1
ATOM 779 O O . ALA A 1 106 ? 0.362 13.549 5.935 1.00 91.19 106 ALA A O 1
ATOM 780 N N . GLY A 1 107 ? 0.639 12.484 3.978 1.00 91.69 107 GLY A N 1
ATOM 781 C CA . GLY A 1 107 ? 2.101 12.437 4.005 1.00 91.69 107 GLY A CA 1
ATOM 782 C C . GLY A 1 107 ? 2.698 12.904 2.678 1.00 91.69 107 GLY A C 1
ATOM 783 O O . GLY A 1 107 ? 2.052 13.629 1.929 1.00 91.69 107 GLY A O 1
ATOM 784 N N . GLY A 1 108 ? 3.931 12.499 2.385 1.00 94.75 108 GLY A N 1
ATOM 785 C CA . GLY A 1 108 ? 4.567 12.714 1.084 1.00 94.75 108 GLY A CA 1
ATOM 786 C C . GLY A 1 108 ? 4.350 11.544 0.123 1.00 94.75 108 GLY A C 1
ATOM 787 O O . GLY A 1 108 ? 4.384 10.372 0.536 1.00 94.75 108 GLY A O 1
ATOM 788 N N . GLN A 1 109 ? 4.163 11.872 -1.153 1.00 95.94 109 GLN A N 1
ATOM 789 C CA . GLN A 1 109 ? 4.256 10.941 -2.272 1.00 95.94 109 GLN A CA 1
ATOM 790 C C . GLN A 1 109 ? 5.698 10.876 -2.788 1.00 95.94 109 GLN A C 1
ATOM 792 O O . GLN A 1 109 ? 6.414 11.872 -2.794 1.00 95.94 109 GLN A O 1
ATOM 797 N N . GLY A 1 110 ? 6.138 9.698 -3.229 1.00 96.50 110 GLY A N 1
ATOM 798 C CA . GLY A 1 110 ? 7.420 9.561 -3.912 1.00 96.50 110 GLY A CA 1
ATOM 799 C C . GLY A 1 110 ? 7.404 10.204 -5.302 1.00 96.50 110 GLY A C 1
ATOM 800 O O . GLY A 1 110 ? 6.385 10.194 -5.994 1.00 96.50 110 GLY A O 1
ATOM 801 N N . ALA A 1 111 ? 8.548 10.738 -5.724 1.00 96.75 111 ALA A N 1
ATOM 802 C CA . ALA A 1 111 ? 8.718 11.335 -7.048 1.00 96.75 111 ALA A CA 1
ATOM 803 C C . ALA A 1 111 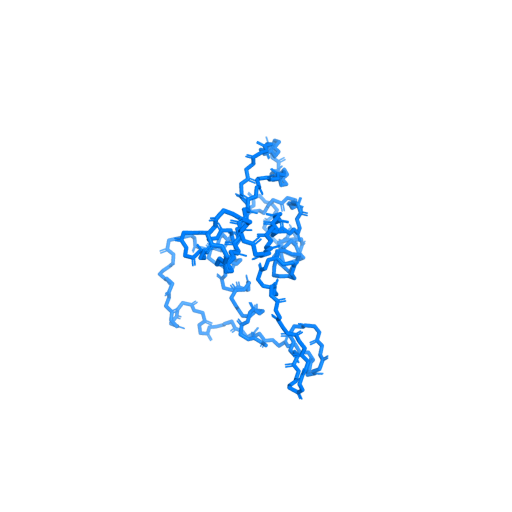? 8.496 10.319 -8.184 1.00 96.75 111 ALA A C 1
ATOM 805 O O . ALA A 1 111 ? 8.749 9.121 -8.020 1.00 96.75 111 ALA A O 1
ATOM 806 N N . MET A 1 112 ? 8.054 10.808 -9.339 1.00 94.94 112 MET A N 1
ATOM 807 C CA . MET A 1 112 ? 8.059 10.070 -10.605 1.00 94.94 112 MET A CA 1
ATOM 808 C C . MET A 1 112 ? 9.376 10.326 -11.354 1.00 94.94 112 MET A C 1
ATOM 810 O O . MET A 1 112 ? 10.229 11.087 -10.900 1.00 94.94 112 MET A O 1
ATOM 814 N N . VAL A 1 113 ? 9.552 9.696 -12.519 1.00 94.25 113 VAL A N 1
ATOM 815 C CA . VAL A 1 113 ? 10.765 9.837 -13.347 1.00 94.25 113 VAL A CA 1
ATOM 816 C C . VAL A 1 113 ? 11.070 11.290 -13.745 1.00 94.25 113 VAL A C 1
ATOM 818 O O . VAL A 1 113 ? 12.235 11.670 -13.843 1.00 94.25 113 VAL A O 1
ATOM 821 N N . ASP A 1 114 ? 10.036 12.101 -13.956 1.00 94.88 114 ASP A N 1
ATOM 822 C CA . ASP A 1 114 ? 10.111 13.465 -14.485 1.00 94.88 114 ASP A CA 1
ATOM 823 C C . ASP A 1 114 ? 9.323 14.491 -13.652 1.00 94.88 114 ASP A C 1
ATOM 825 O O . ASP A 1 114 ? 9.172 15.640 -14.071 1.00 94.88 114 ASP A O 1
ATOM 829 N N . LEU A 1 115 ? 8.827 14.095 -12.475 1.00 95.81 115 LEU A N 1
ATOM 830 C CA . LEU A 1 115 ? 7.991 14.930 -11.612 1.00 95.81 115 LEU A CA 1
ATOM 831 C C . LEU A 1 115 ? 8.345 14.721 -10.142 1.00 95.81 115 LEU A C 1
ATOM 833 O O . LEU A 1 115 ? 8.502 13.587 -9.684 1.00 95.81 115 LEU A O 1
ATOM 837 N N . ASP A 1 116 ? 8.393 15.820 -9.394 1.00 97.62 116 ASP A N 1
ATOM 838 C CA . ASP A 1 116 ? 8.480 15.773 -7.938 1.00 97.62 116 ASP A CA 1
ATOM 839 C C . ASP A 1 116 ? 7.242 15.087 -7.338 1.00 97.62 116 ASP A C 1
ATOM 841 O O . ASP A 1 116 ? 6.169 15.023 -7.944 1.00 97.62 116 ASP A O 1
ATOM 84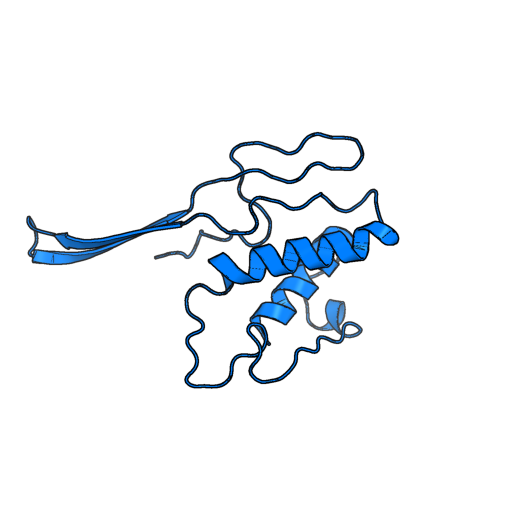5 N N . GLY A 1 117 ? 7.404 14.550 -6.131 1.00 96.75 117 GLY A N 1
ATOM 846 C CA . GLY A 1 117 ? 6.294 13.999 -5.364 1.00 96.75 117 GLY A CA 1
ATOM 847 C C . GLY A 1 117 ? 5.408 15.097 -4.776 1.00 96.75 117 GLY A C 1
ATOM 848 O O . GLY A 1 117 ? 5.881 16.188 -4.469 1.00 96.75 117 GLY A O 1
ATOM 849 N N . GLU A 1 118 ? 4.122 14.802 -4.597 1.00 96.31 118 GLU A N 1
ATOM 850 C CA . GLU A 1 118 ? 3.189 15.710 -3.927 1.00 96.31 118 GLU A CA 1
ATOM 851 C C . GLU A 1 118 ? 3.368 15.688 -2.398 1.00 96.31 118 GLU A C 1
ATOM 853 O O . GLU A 1 118 ? 3.519 14.629 -1.778 1.00 96.31 118 GLU A O 1
ATOM 858 N N . ASP A 1 119 ? 3.299 16.871 -1.786 1.00 95.62 119 ASP A N 1
ATOM 859 C CA . ASP A 1 119 ? 3.296 17.056 -0.336 1.00 95.62 119 ASP A CA 1
ATOM 860 C C . ASP A 1 119 ? 1.872 17.042 0.229 1.00 95.62 119 ASP A C 1
ATOM 862 O O . ASP A 1 119 ? 0.955 17.651 -0.323 1.00 95.62 119 ASP A O 1
ATOM 866 N N . GLY A 1 120 ? 1.689 16.423 1.396 1.00 93.12 120 GLY A N 1
ATOM 867 C CA . GLY A 1 120 ? 0.425 16.483 2.128 1.00 93.12 120 GLY A CA 1
ATOM 868 C C . GLY A 1 120 ? -0.717 15.746 1.430 1.00 93.12 120 GLY A C 1
ATOM 869 O O . GLY A 1 120 ? -1.869 16.171 1.532 1.00 93.12 120 GLY A O 1
ATOM 870 N N . VAL A 1 121 ? -0.419 14.618 0.776 1.00 92.44 121 VAL A N 1
ATOM 871 C CA . VAL A 1 121 ? -1.412 13.749 0.130 1.00 92.44 121 VAL A CA 1
ATOM 872 C 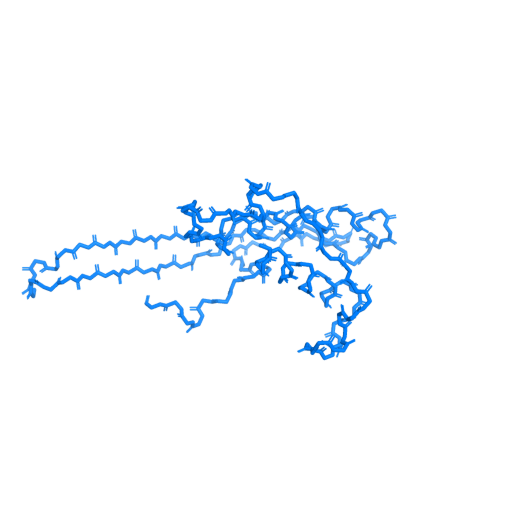C . VAL A 1 121 ? -1.460 12.346 0.728 1.00 92.44 121 VAL A C 1
ATOM 874 O O . VAL A 1 121 ? -0.526 11.851 1.364 1.00 92.44 121 VAL A O 1
ATOM 877 N N . HIS A 1 122 ? -2.604 11.697 0.555 1.00 91.00 122 HIS A N 1
ATOM 878 C CA . HIS A 1 122 ? -2.778 10.295 0.895 1.00 91.00 122 HIS A CA 1
ATOM 879 C C . HIS A 1 122 ? -2.301 9.414 -0.263 1.00 91.00 122 HIS A C 1
ATOM 881 O O . HIS A 1 122 ? -2.646 9.665 -1.415 1.00 91.00 122 HIS A O 1
ATOM 887 N N . THR A 1 123 ? -1.529 8.373 0.046 1.00 90.75 123 THR A N 1
ATOM 888 C CA . THR A 1 123 ? -0.890 7.510 -0.953 1.00 90.75 123 THR A CA 1
ATOM 889 C C . THR A 1 123 ? -1.304 6.046 -0.818 1.00 90.75 123 THR A C 1
ATOM 891 O O . THR A 1 123 ? -1.625 5.537 0.257 1.00 90.75 123 THR A O 1
ATOM 894 N N . HIS A 1 124 ? -1.300 5.350 -1.953 1.00 91.62 124 HIS A N 1
ATOM 895 C CA . HIS A 1 124 ? -1.599 3.923 -2.073 1.00 91.62 124 HIS A CA 1
ATOM 896 C C . HIS A 1 124 ? -2.952 3.492 -1.468 1.00 91.62 124 HIS A C 1
ATOM 898 O O . HIS A 1 124 ? -4.008 3.754 -2.040 1.00 91.62 124 HIS A O 1
ATOM 904 N N . LEU A 1 125 ? -2.928 2.765 -0.344 1.00 85.06 125 LEU A N 1
ATOM 905 C CA . LEU A 1 125 ? -4.049 2.019 0.237 1.00 85.06 125 LEU A CA 1
ATOM 906 C C . LEU A 1 125 ? -4.788 2.812 1.335 1.00 85.06 125 LEU A C 1
ATOM 908 O O . LEU A 1 125 ? -5.188 2.262 2.359 1.00 85.06 125 LEU A O 1
ATOM 912 N N . THR A 1 126 ? -4.979 4.114 1.139 1.00 76.62 126 THR A N 1
ATOM 913 C CA . THR A 1 126 ? -5.545 5.061 2.123 1.00 76.62 126 THR A CA 1
ATOM 914 C C . THR A 1 126 ? -7.065 5.228 2.021 1.00 76.62 126 THR A C 1
ATOM 916 O O . THR A 1 126 ? -7.580 6.341 1.923 1.00 76.62 126 THR A O 1
ATOM 919 N N . ASN A 1 127 ? -7.826 4.130 2.023 1.00 67.62 127 ASN A N 1
ATOM 920 C CA . ASN A 1 127 ? -9.289 4.226 2.049 1.00 67.62 127 ASN A CA 1
ATOM 921 C C . ASN A 1 127 ? -9.808 4.389 3.484 1.00 67.62 127 ASN A C 1
ATOM 923 O O . ASN A 1 127 ? -9.976 3.410 4.210 1.00 67.62 127 ASN A O 1
ATOM 927 N N . THR A 1 128 ? -10.101 5.626 3.868 1.00 63.50 128 THR A N 1
ATOM 928 C CA . THR A 1 128 ? -10.493 6.000 5.237 1.00 63.50 128 THR A CA 1
ATOM 929 C C . THR A 1 128 ? -11.987 6.275 5.360 1.00 63.50 128 THR A C 1
ATOM 931 O O . THR A 1 128 ? -12.497 6.509 6.448 1.00 63.50 128 THR A O 1
ATOM 934 N N . ARG A 1 129 ? -12.734 6.136 4.254 1.00 56.38 129 ARG A N 1
ATOM 935 C CA . ARG A 1 129 ? -14.180 6.395 4.181 1.00 56.38 129 ARG A CA 1
ATOM 936 C C . ARG A 1 129 ? -15.016 5.531 5.136 1.00 56.38 129 ARG A C 1
ATOM 938 O O . ARG A 1 129 ? -16.135 5.910 5.459 1.00 56.38 129 ARG A O 1
ATOM 945 N N . ASN A 1 130 ? -14.484 4.382 5.554 1.00 52.84 130 ASN A N 1
ATOM 946 C CA . ASN A 1 130 ? -15.141 3.439 6.462 1.00 52.84 130 ASN A CA 1
ATOM 947 C C . ASN A 1 130 ? -14.407 3.293 7.809 1.00 52.84 130 ASN A C 1
ATOM 949 O O . ASN A 1 130 ? -14.681 2.336 8.533 1.00 52.84 130 ASN A O 1
ATOM 953 N N . ALA A 1 131 ? -13.443 4.169 8.117 1.00 54.50 131 ALA A N 1
ATOM 954 C CA . ALA A 1 131 ? -12.855 4.209 9.451 1.00 54.50 131 ALA A CA 1
ATOM 955 C C . ALA A 1 131 ? -13.929 4.725 10.437 1.00 54.50 131 ALA A C 1
ATOM 957 O O . ALA A 1 131 ? -14.572 5.729 10.121 1.00 54.50 131 ALA A O 1
ATOM 958 N N . PRO A 1 132 ? -14.206 4.000 11.539 1.00 45.47 132 PRO A N 1
ATOM 959 C CA . PRO A 1 132 ? -15.236 4.368 12.510 1.00 45.47 132 PRO A CA 1
ATOM 960 C C . PRO A 1 132 ? -14.879 5.615 13.321 1.00 45.47 132 PRO A C 1
ATOM 962 O O . PRO A 1 132 ? -13.670 5.851 13.549 1.00 45.47 132 PRO A O 1
#

Radius of gyration: 17.36 Å; chains: 1; bounding box: 35×36×48 Å

Secondary structure (DSSP, 8-state):
-HHHHHHHHHHIIIII-TTS-SSTTTTTT------TTSTTS--TTS--TTHHHHHHHHHHHHHHHHHTTT-GGG-PPP--SS--EEEEEEE-TTT--EEEEEEE--EEPPP-SSSPPPEEE--SS---TT--

Sequence (132 aa):
LSAARACVYYVCKAVIDPDLPACAGAYRSVEVYAPEGSILQATYPAAIGNANILTDQRVVDVLLGALYSVVPDRVCAACSGEMNLINIGGIDPATGAYYNYVETYAGGQGAMVDLDGEDGVHTHLTNTRNAP

Foldseek 3Di:
DVLLVVLVLLLCCQQVPVPQDPDCVSCVPPDDDDDDCDLSHNDPPDDCPCCLFAPSLLSNQVVLVVCCVPRQQRGFHRWPRGQAKDWDWDQDPVPRHTDIDIDTWFAWTGAGPPGHIDGGHDDRSPPCVPPD

pLDDT: mean 90.43, std 8.47, range [45.47, 97.62]